Protein AF-A0A928FL03-F1 (afdb_monomer)

Foldseek 3Di:
DDWDWDQDVVVRGTDTHDDDCLVPWDADPVLWTKDFQQDQPDPPFPAPVSGNVRGPQFDDPDPPDRMGTGNDPVVSPPPDDDD

Solvent-accessible surface area (backbone atoms only — not comparable to full-atom values): 5261 Å² total; per-residue (Å²): 133,91,69,50,76,43,78,38,78,90,81,69,46,75,43,80,49,73,84,57,38,86,85,55,71,44,67,46,99,86,62,35,37,46,42,46,28,82,47,51,86,56,94,81,66,62,34,85,78,49,22,34,68,54,15,79,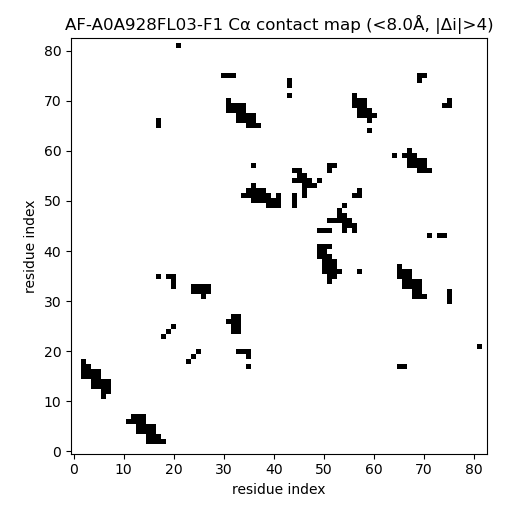42,50,45,54,94,51,97,85,55,66,51,30,32,45,70,48,64,72,71,54,70,57,84,70,80,77,132

Nearest PDB structures (foldseek):
  6n9f-assembly1_18  TM=4.353E-01  e=5.662E+00  Thermus thermophilus
  4ce4-assembly1_8  TM=4.556E-01  e=7.849E+00  Sus scrofa domesticus
  6gsk-assembly2_M5  TM=3.488E-01  e=5.304E+00  Thermus thermophilus HB8
  5u2h-assembly2_B  TM=2.093E-01  e=7.353E+00  Ailuropoda melanoleuca

Structure (mmCIF, N/CA/C/O backbone):
data_AF-A0A928FL03-F1
#
_entry.id   AF-A0A928FL03-F1
#
loop_
_atom_site.group_PDB
_atom_site.id
_atom_site.type_symbol
_atom_site.label_atom_id
_atom_site.label_alt_id
_atom_site.label_comp_id
_atom_site.label_asym_id
_atom_site.label_entity_id
_atom_site.label_seq_id
_atom_site.pdbx_PDB_ins_code
_atom_site.Cartn_x
_atom_site.Cartn_y
_atom_site.Cartn_z
_atom_site.occupancy
_atom_site.B_iso_or_equiv
_atom_site.auth_seq_id
_atom_site.auth_comp_id
_atom_site.auth_asym_id
_atom_site.auth_atom_id
_atom_site.pdbx_PDB_model_num
ATOM 1 N N . MET A 1 1 ? 2.569 11.740 0.256 1.00 67.31 1 MET A N 1
ATOM 2 C CA . MET A 1 1 ? 3.747 11.021 0.792 1.00 67.31 1 MET A CA 1
ATOM 3 C C . MET A 1 1 ? 4.823 11.102 -0.262 1.00 67.31 1 MET A C 1
ATOM 5 O O . MET A 1 1 ? 4.501 10.875 -1.417 1.00 67.31 1 MET A O 1
ATOM 9 N N . GLU A 1 2 ? 6.034 11.506 0.106 1.00 70.81 2 GLU A N 1
ATOM 10 C CA . GLU A 1 2 ? 7.150 11.556 -0.841 1.00 70.81 2 GLU A CA 1
ATOM 11 C C . GLU A 1 2 ? 7.763 10.158 -0.968 1.00 70.81 2 GLU A C 1
ATOM 13 O O . GLU A 1 2 ? 7.924 9.466 0.040 1.00 70.81 2 GLU A O 1
ATOM 18 N N . VAL A 1 3 ? 8.025 9.734 -2.203 1.00 80.44 3 VAL A N 1
ATOM 19 C CA . VAL A 1 3 ? 8.624 8.439 -2.542 1.00 80.44 3 VAL A CA 1
ATOM 20 C C . VAL A 1 3 ? 10.040 8.731 -3.010 1.00 80.44 3 VAL A C 1
ATOM 22 O O . VAL A 1 3 ? 10.227 9.520 -3.939 1.00 80.44 3 VAL A O 1
ATOM 25 N N . ALA A 1 4 ? 11.030 8.147 -2.338 1.00 86.06 4 ALA A N 1
ATOM 26 C CA . ALA A 1 4 ? 12.423 8.343 -2.710 1.00 86.06 4 ALA A CA 1
ATOM 27 C C . ALA A 1 4 ? 12.713 7.617 -4.029 1.00 86.06 4 ALA A C 1
ATOM 29 O O . ALA A 1 4 ? 12.091 6.601 -4.339 1.00 86.06 4 ALA A O 1
ATOM 30 N N . ARG A 1 5 ? 13.665 8.136 -4.808 1.00 92.06 5 ARG A N 1
ATOM 31 C CA . ARG A 1 5 ? 14.199 7.427 -5.974 1.00 92.06 5 ARG A CA 1
ATOM 32 C C . ARG A 1 5 ? 15.621 6.989 -5.685 1.00 92.06 5 ARG A C 1
ATOM 34 O O . ARG A 1 5 ? 16.448 7.820 -5.311 1.00 92.06 5 ARG A O 1
ATOM 41 N N . VAL A 1 6 ? 15.893 5.707 -5.879 1.00 93.12 6 VAL A N 1
ATOM 42 C CA . VAL A 1 6 ? 17.207 5.095 -5.655 1.00 93.12 6 VAL A CA 1
ATOM 43 C C . VAL A 1 6 ? 17.683 4.458 -6.951 1.00 93.12 6 VAL A C 1
ATOM 45 O O . VAL A 1 6 ? 16.871 3.977 -7.738 1.00 93.12 6 VAL A O 1
ATOM 48 N N . PHE A 1 7 ? 18.987 4.518 -7.212 1.00 94.19 7 PHE A N 1
ATOM 49 C CA . PHE A 1 7 ? 19.562 3.843 -8.369 1.00 94.19 7 PHE A CA 1
ATOM 50 C C . PHE A 1 7 ? 19.710 2.358 -8.049 1.00 94.19 7 PHE A C 1
ATOM 52 O O . PHE A 1 7 ? 20.339 2.008 -7.051 1.00 94.19 7 PHE A O 1
ATOM 59 N N . ASP A 1 8 ? 19.123 1.512 -8.883 1.00 94.88 8 ASP A N 1
ATOM 60 C CA . ASP A 1 8 ? 19.237 0.065 -8.799 1.00 94.88 8 ASP A CA 1
ATOM 61 C C . ASP A 1 8 ? 20.269 -0.397 -9.838 1.00 94.88 8 ASP A C 1
ATOM 63 O O . ASP A 1 8 ? 20.099 -0.212 -11.046 1.00 94.88 8 ASP A O 1
ATOM 67 N N . GLU A 1 9 ? 21.385 -0.945 -9.352 1.00 95.94 9 GLU A N 1
ATOM 68 C CA . GLU A 1 9 ? 22.507 -1.364 -10.197 1.00 95.94 9 GLU A CA 1
ATOM 69 C C . GLU A 1 9 ? 22.192 -2.609 -11.039 1.00 95.94 9 GLU A C 1
ATOM 71 O O . GLU A 1 9 ? 22.825 -2.804 -12.077 1.00 95.94 9 GLU A O 1
ATOM 76 N N . GLU A 1 10 ? 21.229 -3.440 -10.626 1.00 95.19 10 GLU A N 1
ATOM 77 C CA . GLU A 1 10 ? 20.855 -4.662 -11.344 1.00 95.19 10 GLU A CA 1
ATOM 78 C C . GLU A 1 10 ? 20.105 -4.324 -12.636 1.00 95.19 10 GLU A C 1
ATOM 80 O O . GLU A 1 10 ? 20.384 -4.898 -13.692 1.00 95.19 10 GLU A O 1
ATOM 85 N N . ILE A 1 11 ? 19.197 -3.348 -12.572 1.00 93.94 11 ILE A N 1
ATOM 86 C CA . ILE A 1 11 ? 18.452 -2.877 -13.748 1.00 93.94 11 ILE A CA 1
ATOM 87 C C . ILE A 1 11 ? 19.142 -1.706 -14.465 1.00 93.94 11 ILE A C 1
ATOM 89 O O . ILE A 1 11 ? 18.803 -1.405 -15.610 1.00 93.94 11 ILE A O 1
ATOM 93 N N . GLY A 1 12 ? 20.096 -1.042 -13.804 1.00 95.88 12 GLY A N 1
ATOM 94 C CA . GLY A 1 12 ? 20.834 0.103 -14.335 1.00 95.88 12 GLY A CA 1
ATOM 95 C C . GLY A 1 12 ? 20.009 1.390 -14.455 1.00 95.88 12 GLY A C 1
ATOM 96 O O . GLY A 1 12 ? 20.281 2.198 -15.344 1.00 95.88 12 GLY A O 1
ATOM 97 N N . ASP A 1 13 ? 19.000 1.584 -13.600 1.00 96.88 13 ASP A N 1
ATOM 98 C CA . ASP A 1 13 ? 18.089 2.738 -13.638 1.00 96.88 13 ASP A CA 1
ATOM 99 C C . ASP A 1 13 ? 17.569 3.116 -12.234 1.00 96.88 13 ASP A C 1
ATOM 101 O O . ASP A 1 13 ? 17.777 2.411 -11.248 1.00 96.88 13 ASP A O 1
ATOM 105 N N . PHE A 1 14 ? 16.887 4.258 -12.125 1.00 94.00 14 PHE A N 1
ATOM 106 C CA . PHE A 1 14 ? 16.286 4.750 -10.889 1.00 94.00 14 PHE A CA 1
ATOM 107 C C . PHE A 1 14 ? 14.893 4.167 -10.638 1.00 94.00 14 PHE A C 1
ATOM 109 O O . PHE A 1 14 ? 13.929 4.520 -11.331 1.00 94.00 14 PHE A O 1
ATOM 116 N N . VAL A 1 15 ? 14.756 3.410 -9.552 1.00 92.69 15 VAL A N 1
ATOM 117 C CA . VAL A 1 15 ? 13.481 2.880 -9.053 1.00 92.69 15 VAL A CA 1
ATOM 118 C C . VAL A 1 15 ? 12.889 3.748 -7.952 1.00 92.69 15 VAL A C 1
ATOM 120 O O . VAL A 1 15 ? 13.577 4.535 -7.303 1.00 92.69 15 VAL A O 1
ATOM 123 N N . ASN A 1 16 ? 11.584 3.595 -7.745 1.00 90.88 16 ASN A N 1
ATOM 124 C CA . ASN A 1 16 ? 10.888 4.171 -6.605 1.00 90.88 16 ASN A CA 1
ATOM 125 C C . ASN A 1 16 ? 11.074 3.270 -5.378 1.00 90.88 16 ASN A C 1
ATOM 127 O O . ASN A 1 16 ? 10.747 2.085 -5.428 1.00 90.88 16 ASN A O 1
ATOM 131 N N . GLU A 1 17 ? 11.528 3.847 -4.271 1.00 90.00 17 GLU A N 1
ATOM 132 C CA . GLU A 1 17 ? 11.610 3.181 -2.975 1.00 90.00 17 GLU A CA 1
ATOM 133 C C . GLU A 1 17 ? 10.404 3.576 -2.115 1.00 90.00 17 GLU A C 1
ATOM 135 O O . GLU A 1 17 ? 10.243 4.728 -1.696 1.00 90.00 17 GLU A O 1
ATOM 140 N N . TYR A 1 18 ? 9.527 2.602 -1.872 1.00 89.75 18 TYR A N 1
ATOM 141 C CA . TYR A 1 18 ? 8.328 2.776 -1.059 1.00 89.75 18 TYR A CA 1
ATOM 142 C C . TYR A 1 18 ? 8.592 2.361 0.399 1.00 89.75 18 TYR A C 1
ATOM 144 O O . TYR A 1 18 ? 9.311 1.389 0.636 1.00 89.75 18 TYR A O 1
ATOM 152 N N . PRO A 1 19 ? 8.005 3.045 1.403 1.00 89.75 19 PRO A N 1
ATOM 153 C CA . PRO A 1 19 ? 8.199 2.683 2.801 1.00 89.75 19 PRO A CA 1
ATOM 154 C C . PRO A 1 19 ? 7.736 1.259 3.120 1.00 89.75 19 PRO A C 1
ATOM 156 O O . PRO A 1 19 ? 6.636 0.841 2.752 1.00 89.75 19 PRO A O 1
ATOM 159 N N . ASN A 1 20 ? 8.533 0.542 3.909 1.00 89.50 20 ASN A N 1
ATOM 160 C CA . ASN A 1 20 ? 8.140 -0.752 4.447 1.00 89.50 20 ASN A CA 1
ATOM 161 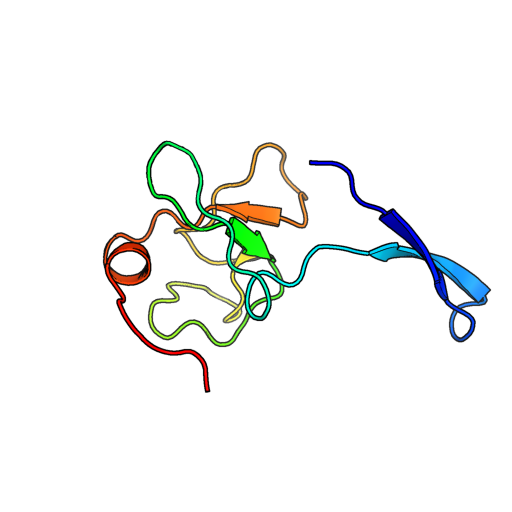C C . ASN A 1 20 ? 7.245 -0.570 5.687 1.00 89.50 20 ASN A C 1
ATOM 163 O O . ASN A 1 20 ? 7.728 -0.386 6.805 1.00 89.50 20 ASN A O 1
ATOM 167 N N . PHE A 1 21 ? 5.923 -0.638 5.505 1.00 90.69 21 PHE A N 1
ATOM 168 C CA . PHE A 1 21 ? 4.966 -0.509 6.612 1.00 90.69 21 PHE A CA 1
ATOM 169 C C . PHE A 1 21 ? 4.916 -1.727 7.545 1.00 90.69 21 PHE A C 1
ATOM 171 O O . PHE A 1 21 ? 4.284 -1.640 8.600 1.00 90.69 21 PHE A O 1
ATOM 178 N N . LYS A 1 22 ? 5.578 -2.840 7.196 1.00 85.25 22 LYS A N 1
ATOM 179 C CA . LYS A 1 22 ? 5.775 -3.967 8.117 1.00 85.25 22 LYS A CA 1
ATOM 180 C C . LYS A 1 22 ? 6.876 -3.658 9.132 1.00 85.25 22 LYS A C 1
ATOM 182 O O . LYS A 1 22 ? 6.718 -3.961 10.304 1.00 85.25 22 LYS A O 1
ATOM 187 N N . GLU A 1 23 ? 7.962 -3.024 8.706 1.00 87.88 23 GLU A N 1
ATOM 188 C CA . GLU A 1 23 ? 9.067 -2.644 9.602 1.00 87.88 23 GLU A CA 1
ATOM 189 C C . GLU A 1 23 ? 8.793 -1.335 10.344 1.00 87.88 23 GLU A C 1
ATOM 191 O O . GLU A 1 23 ? 9.109 -1.193 11.525 1.00 87.88 23 GLU A O 1
ATOM 196 N N . SER A 1 24 ? 8.170 -0.373 9.661 1.00 88.69 24 SER A N 1
ATOM 197 C CA . SER A 1 24 ? 7.819 0.930 10.221 1.00 88.69 24 SER A CA 1
ATOM 198 C C . SER A 1 24 ? 6.333 1.225 9.996 1.00 88.69 24 SER A C 1
ATOM 200 O O . SER A 1 24 ? 5.966 1.939 9.053 1.00 88.69 24 SER A O 1
ATOM 202 N N . PRO A 1 25 ? 5.444 0.676 10.849 1.00 89.38 25 PRO A N 1
ATOM 203 C CA . PRO A 1 25 ? 4.013 0.904 10.729 1.00 89.38 25 PRO A CA 1
ATOM 204 C C . PRO A 1 25 ? 3.677 2.390 10.800 1.00 89.38 25 PRO A C 1
ATOM 206 O O . PRO A 1 25 ? 4.097 3.106 11.711 1.00 89.38 25 PRO A O 1
ATOM 209 N N . ARG A 1 26 ? 2.854 2.853 9.859 1.00 91.44 26 ARG A N 1
ATOM 210 C CA . ARG A 1 26 ? 2.294 4.205 9.889 1.00 91.44 26 ARG A CA 1
ATOM 211 C C . ARG A 1 26 ? 0.791 4.143 10.053 1.00 91.44 26 ARG A C 1
ATOM 213 O O . ARG A 1 26 ? 0.110 3.361 9.389 1.00 91.44 26 ARG A O 1
ATOM 220 N N . ILE A 1 27 ? 0.278 5.021 10.906 1.00 91.75 27 ILE A N 1
ATOM 221 C CA . ILE A 1 27 ? -1.146 5.148 11.198 1.00 91.75 27 ILE A CA 1
ATOM 222 C C . ILE A 1 27 ? -1.600 6.550 10.795 1.00 91.75 27 ILE A C 1
ATOM 224 O O . ILE A 1 27 ? -0.954 7.547 11.111 1.00 91.75 27 ILE A O 1
ATOM 228 N N . THR A 1 28 ? -2.708 6.633 10.070 1.00 91.44 28 THR A N 1
ATOM 229 C CA . THR A 1 28 ? -3.368 7.905 9.754 1.00 91.44 28 THR A CA 1
ATOM 230 C C . THR A 1 28 ? -3.976 8.539 11.013 1.00 91.44 28 THR A C 1
ATOM 232 O O . THR A 1 28 ? -4.279 7.829 11.973 1.00 91.44 28 THR A O 1
ATOM 235 N N . PRO A 1 29 ? -4.293 9.848 11.009 1.00 91.31 29 PRO A N 1
ATOM 236 C CA . PRO A 1 29 ? -5.007 10.484 12.122 1.00 91.31 29 PRO A CA 1
ATOM 237 C C . PRO A 1 29 ? -6.357 9.833 12.470 1.00 91.31 29 PRO A C 1
ATOM 239 O O . PRO A 1 29 ? -6.846 9.984 13.583 1.00 91.31 29 PRO A O 1
ATOM 242 N N . LYS A 1 30 ? -6.960 9.095 11.527 1.00 89.38 30 LYS A N 1
ATOM 243 C CA . LYS A 1 30 ? -8.208 8.339 11.723 1.00 89.38 30 LYS A CA 1
ATOM 244 C C . LYS A 1 30 ? -7.985 6.896 12.198 1.00 89.38 30 LYS A C 1
ATOM 246 O O . LYS A 1 30 ? -8.918 6.103 12.170 1.00 89.38 30 LYS A O 1
ATOM 251 N N . GLY A 1 31 ? -6.763 6.527 12.580 1.00 90.31 31 GLY A N 1
ATOM 252 C CA . GLY A 1 31 ? -6.456 5.188 13.086 1.00 90.31 31 GLY A CA 1
ATOM 253 C C . GLY A 1 31 ? -6.316 4.108 12.009 1.00 90.31 31 GLY A C 1
ATOM 254 O O . GLY A 1 31 ? -6.247 2.934 12.350 1.00 90.31 31 GLY A O 1
ATOM 255 N N . ARG A 1 32 ? -6.274 4.472 10.719 1.00 92.62 32 ARG A N 1
ATOM 256 C CA . ARG A 1 32 ? -6.087 3.514 9.611 1.00 92.62 32 ARG A CA 1
ATOM 257 C C . ARG A 1 32 ? -4.609 3.262 9.329 1.00 92.62 32 ARG A C 1
ATOM 259 O O . ARG A 1 32 ? -3.861 4.231 9.202 1.00 92.62 32 ARG A O 1
ATOM 266 N N . ARG A 1 33 ? -4.211 1.998 9.191 1.00 93.12 33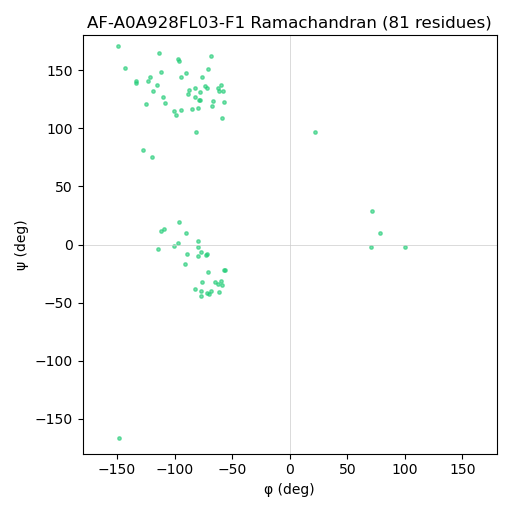 ARG A N 1
ATOM 267 C CA . ARG A 1 33 ? -2.864 1.560 8.794 1.00 93.12 33 ARG A CA 1
ATOM 268 C C . ARG A 1 33 ? -2.606 1.799 7.311 1.00 93.12 33 ARG A C 1
ATOM 270 O O . ARG A 1 33 ? -3.459 1.478 6.482 1.00 93.12 33 ARG A O 1
ATOM 277 N N . TRP A 1 34 ? -1.416 2.302 7.008 1.00 93.56 34 TRP A N 1
ATOM 278 C CA . TRP A 1 34 ? -0.859 2.301 5.657 1.00 93.56 34 TRP A CA 1
ATOM 279 C C . TRP A 1 34 ? -0.352 0.903 5.284 1.00 93.56 34 TRP A C 1
ATOM 281 O O . TRP A 1 34 ? 0.150 0.185 6.151 1.00 93.56 34 TRP A O 1
ATOM 291 N N . VAL A 1 35 ? -0.510 0.521 4.016 1.00 94.12 35 VAL A N 1
ATOM 292 C CA . VAL A 1 35 ? -0.105 -0.781 3.456 1.00 94.12 35 VAL A CA 1
ATOM 293 C C . VAL A 1 35 ? 0.414 -0.611 2.024 1.00 94.12 35 VAL A C 1
ATOM 295 O O . VAL A 1 35 ? -0.012 0.312 1.321 1.00 94.12 35 VAL A O 1
ATOM 298 N N . ASN A 1 36 ? 1.310 -1.500 1.589 1.00 94.06 36 ASN A N 1
ATOM 299 C CA . ASN A 1 36 ? 1.758 -1.567 0.194 1.00 94.06 36 ASN A CA 1
ATOM 300 C C . ASN A 1 36 ? 0.854 -2.522 -0.593 1.00 94.06 36 ASN A C 1
ATOM 302 O O . ASN A 1 36 ? 0.393 -3.518 -0.039 1.00 94.06 36 ASN A O 1
ATOM 306 N N . VAL A 1 37 ? 0.618 -2.274 -1.888 1.00 93.56 37 VAL A N 1
ATOM 307 C CA . VAL A 1 37 ? -0.220 -3.184 -2.713 1.00 93.56 37 VAL A CA 1
ATOM 308 C C . VAL A 1 37 ? 0.348 -4.597 -2.749 1.00 93.56 37 VAL A C 1
ATOM 310 O O . VAL A 1 37 ? -0.416 -5.554 -2.760 1.00 93.56 37 VAL A O 1
ATOM 313 N N . THR A 1 38 ? 1.673 -4.727 -2.735 1.00 91.12 38 THR A N 1
ATOM 314 C CA . THR A 1 38 ? 2.379 -6.005 -2.875 1.00 91.12 38 THR A CA 1
ATOM 315 C C . THR A 1 38 ? 2.417 -6.830 -1.588 1.00 91.12 38 THR A C 1
ATOM 317 O O . THR A 1 38 ? 2.968 -7.930 -1.585 1.00 91.12 38 THR A O 1
ATOM 320 N N . ASP A 1 39 ? 1.866 -6.328 -0.479 1.00 90.06 39 ASP A N 1
ATOM 321 C CA . ASP A 1 39 ? 1.803 -7.086 0.768 1.00 90.06 39 ASP A CA 1
ATOM 322 C C . ASP A 1 39 ? 0.856 -8.285 0.612 1.00 90.06 39 ASP A C 1
ATOM 324 O O . ASP A 1 39 ? -0.333 -8.105 0.363 1.00 90.06 39 ASP A O 1
ATOM 328 N N . CYS A 1 40 ? 1.375 -9.506 0.787 1.00 87.31 40 CYS A N 1
ATOM 329 C CA . CYS A 1 40 ? 0.624 -10.751 0.569 1.00 87.31 40 CYS A CA 1
ATOM 330 C C . CYS A 1 40 ? 0.380 -11.606 1.827 1.00 87.31 40 CYS A C 1
ATOM 332 O O . CYS A 1 40 ? -0.345 -12.595 1.789 1.00 87.31 40 CYS A O 1
ATOM 334 N N . ASP A 1 41 ? 0.924 -11.206 2.978 1.00 85.44 41 ASP A N 1
ATOM 335 C CA . ASP A 1 41 ? 0.886 -12.016 4.208 1.00 85.44 41 ASP A CA 1
ATOM 336 C C . ASP A 1 41 ? -0.271 -11.638 5.153 1.00 85.44 41 ASP A C 1
ATOM 338 O O . ASP A 1 41 ? -0.214 -11.883 6.362 1.00 85.44 41 ASP A O 1
ATOM 342 N N . CYS A 1 42 ? -1.307 -10.959 4.651 1.00 87.50 42 CYS A N 1
ATOM 343 C CA . CYS A 1 42 ? -2.393 -10.477 5.499 1.00 87.50 42 CYS A CA 1
ATOM 344 C C . CYS A 1 42 ? -3.378 -11.615 5.827 1.00 87.50 42 CYS A C 1
ATOM 346 O O . CYS A 1 42 ? -4.076 -12.090 4.933 1.00 87.50 42 CYS A O 1
ATOM 348 N N . PRO A 1 43 ? -3.546 -12.006 7.107 1.00 86.25 43 PRO A N 1
ATOM 349 C CA . PRO A 1 43 ? -4.481 -13.071 7.482 1.00 86.25 43 PRO A C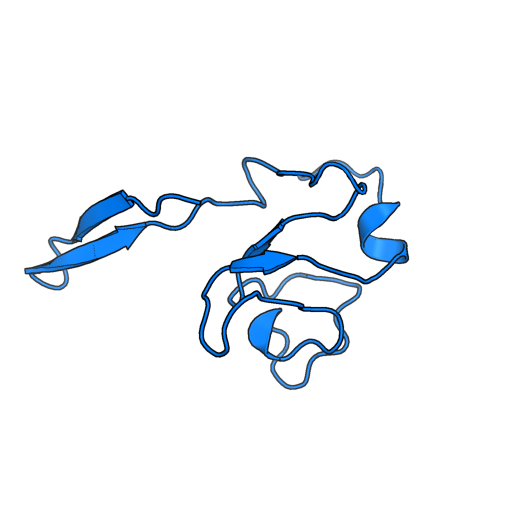A 1
ATOM 350 C C . PRO A 1 43 ? -5.957 -12.653 7.373 1.00 86.25 43 PRO A C 1
ATOM 352 O O . PRO A 1 43 ? -6.840 -13.489 7.527 1.00 86.25 43 PRO A O 1
ATOM 355 N N . TYR A 1 44 ? -6.226 -11.365 7.133 1.00 88.00 44 TYR A N 1
ATOM 356 C CA . TYR A 1 44 ? -7.570 -10.801 6.959 1.00 88.00 44 TYR A CA 1
ATOM 357 C C . TYR A 1 44 ? -7.846 -10.389 5.508 1.00 88.00 44 TYR A C 1
ATOM 359 O O . TYR A 1 44 ? -8.777 -9.619 5.255 1.00 88.00 44 TYR A O 1
ATOM 367 N N . ALA A 1 45 ? -6.999 -10.817 4.569 1.00 86.88 45 ALA A N 1
ATOM 368 C CA . ALA A 1 45 ? -7.178 -10.504 3.164 1.00 86.88 45 ALA A CA 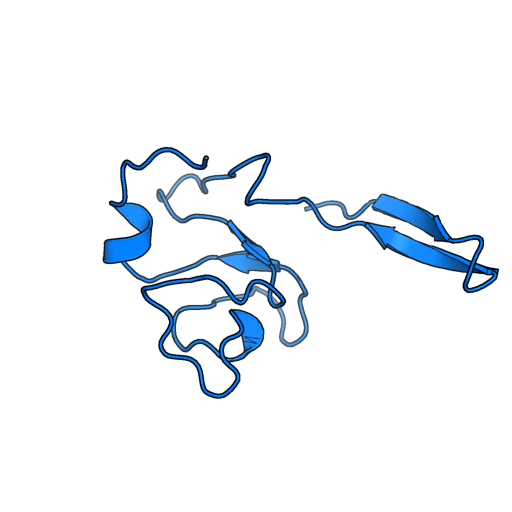1
ATOM 369 C C . ALA A 1 45 ? -8.506 -11.079 2.652 1.00 86.88 45 ALA A C 1
ATOM 371 O O . ALA A 1 45 ? -8.823 -12.246 2.871 1.00 86.88 45 ALA A O 1
ATOM 372 N N . ASP A 1 46 ? -9.258 -10.243 1.944 1.00 89.25 46 ASP A N 1
ATOM 373 C CA . ASP A 1 46 ? -10.355 -10.661 1.073 1.00 89.25 46 ASP A CA 1
ATOM 374 C C . ASP A 1 46 ? -9.977 -10.186 -0.333 1.00 89.25 46 ASP A C 1
ATOM 376 O O . ASP A 1 46 ? -10.365 -9.103 -0.783 1.00 89.25 46 ASP A O 1
ATOM 380 N N . ALA A 1 47 ? -9.035 -10.933 -0.913 1.00 83.56 47 ALA A N 1
ATOM 381 C CA . ALA A 1 47 ? -8.249 -10.572 -2.083 1.00 83.56 47 ALA A CA 1
ATOM 382 C C . ALA A 1 47 ? -8.216 -11.732 -3.079 1.00 83.56 47 ALA A C 1
ATOM 384 O O . ALA A 1 47 ? -8.061 -12.889 -2.687 1.00 83.56 47 ALA A O 1
ATOM 385 N N . ASN A 1 48 ? -8.304 -11.417 -4.371 1.00 77.69 48 ASN A N 1
ATOM 386 C CA . ASN A 1 48 ? -8.306 -12.431 -5.430 1.00 77.69 48 ASN A CA 1
ATOM 387 C C . ASN A 1 48 ? -6.911 -13.010 -5.703 1.00 77.69 48 ASN A C 1
ATOM 389 O O . ASN A 1 48 ? -6.798 -14.179 -6.062 1.00 77.69 48 ASN A O 1
ATOM 393 N N . TYR A 1 49 ? -5.860 -12.206 -5.529 1.00 78.69 49 TYR A N 1
ATOM 394 C CA . TYR A 1 49 ? -4.472 -12.597 -5.803 1.00 78.69 49 TYR A CA 1
ATOM 395 C C . TYR A 1 49 ? -3.625 -12.705 -4.531 1.00 78.69 49 TYR A C 1
ATOM 397 O O . TYR A 1 49 ? -2.405 -12.812 -4.602 1.00 78.69 49 TYR A O 1
ATOM 405 N N . GLY A 1 50 ? -4.272 -12.675 -3.362 1.00 82.00 50 GLY A N 1
ATOM 406 C CA . GLY A 1 50 ? -3.605 -12.734 -2.062 1.00 82.00 50 GLY A CA 1
ATOM 407 C C . GLY A 1 50 ? -2.820 -11.473 -1.694 1.00 82.00 50 GLY A C 1
ATOM 408 O O . GLY A 1 50 ? -2.293 -11.415 -0.593 1.00 82.00 50 GLY A O 1
ATOM 409 N N . ASP A 1 51 ? -2.767 -10.465 -2.565 1.00 90.06 51 ASP A N 1
ATOM 410 C CA . ASP A 1 51 ? -2.095 -9.190 -2.335 1.00 90.06 51 ASP A CA 1
ATOM 411 C C . ASP A 1 51 ? -3.067 -8.106 -1.834 1.00 90.06 51 ASP A C 1
ATOM 413 O O . ASP A 1 51 ? -4.288 -8.163 -2.025 1.00 90.06 51 ASP A O 1
ATOM 417 N N . CYS A 1 52 ? -2.534 -7.077 -1.179 1.00 92.50 52 CYS A N 1
ATOM 418 C CA . CYS A 1 52 ? -3.329 -5.929 -0.761 1.00 92.50 52 CYS A CA 1
ATOM 419 C C . CYS A 1 52 ? -3.936 -5.186 -1.959 1.00 92.50 52 CYS A C 1
ATOM 421 O O . CYS A 1 52 ? -5.062 -4.713 -1.842 1.00 92.50 52 CYS A O 1
ATOM 423 N N . GLY A 1 53 ? -3.253 -5.128 -3.106 1.00 90.62 53 GLY A N 1
ATOM 424 C CA . GLY A 1 53 ? -3.738 -4.441 -4.307 1.00 90.62 53 GLY A CA 1
ATOM 425 C C . GLY A 1 53 ? -5.060 -4.985 -4.851 1.00 90.62 53 GLY A C 1
ATOM 426 O O . GLY A 1 53 ? -5.870 -4.215 -5.367 1.00 90.62 53 GLY A O 1
ATOM 427 N N . SER A 1 54 ? -5.321 -6.286 -4.690 1.00 91.12 54 SER A N 1
ATOM 428 C CA . SER A 1 54 ? -6.596 -6.908 -5.074 1.00 91.12 54 SER A CA 1
ATOM 429 C C . SER A 1 54 ? -7.592 -7.074 -3.927 1.00 91.12 54 SER A C 1
ATOM 431 O O . SER A 1 54 ? -8.690 -7.596 -4.132 1.00 91.12 54 SER A O 1
ATOM 433 N N . CYS A 1 55 ? -7.232 -6.634 -2.722 1.00 93.81 55 CYS A N 1
ATOM 434 C CA . CYS A 1 55 ? -8.078 -6.736 -1.545 1.00 93.81 55 CYS A CA 1
ATOM 435 C C . CYS A 1 55 ? -9.169 -5.661 -1.555 1.00 93.81 55 CYS A C 1
ATOM 437 O O . CYS A 1 55 ? -8.877 -4.470 -1.655 1.00 93.81 55 CYS A O 1
ATOM 439 N N . ARG A 1 56 ? -10.428 -6.042 -1.309 1.00 94.12 56 ARG A N 1
ATOM 440 C CA . ARG A 1 56 ? -11.556 -5.085 -1.193 1.00 94.12 56 ARG A CA 1
ATOM 441 C C . ARG A 1 56 ? -11.361 -4.001 -0.126 1.00 94.12 56 ARG A C 1
ATOM 443 O O . ARG A 1 56 ? -12.068 -2.998 -0.130 1.00 94.12 56 ARG A O 1
ATOM 450 N N . TYR A 1 57 ? -10.489 -4.251 0.852 1.00 94.56 57 TYR A N 1
ATOM 451 C CA . TYR A 1 57 ? -10.245 -3.347 1.974 1.00 94.56 57 TYR A CA 1
ATOM 452 C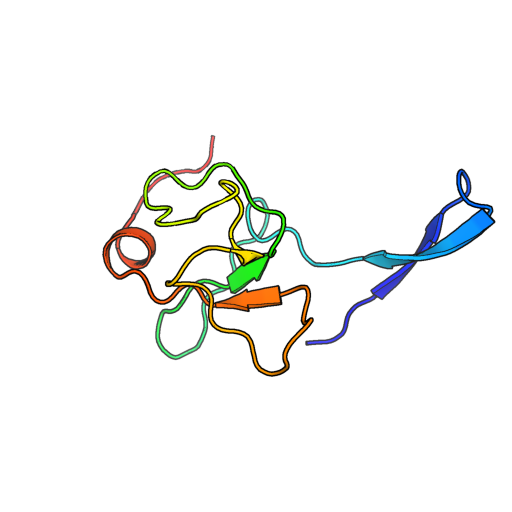 C . TYR A 1 57 ? -9.141 -2.331 1.684 1.00 94.56 57 TYR A C 1
ATOM 454 O O . TYR A 1 57 ? -8.941 -1.425 2.498 1.00 94.56 57 TYR A O 1
ATOM 462 N N . PHE A 1 58 ? -8.428 -2.477 0.568 1.00 94.31 58 PHE A N 1
ATOM 463 C CA . PHE A 1 58 ? -7.410 -1.535 0.134 1.00 94.31 58 PHE A CA 1
ATOM 464 C C . PHE A 1 58 ? -8.061 -0.308 -0.495 1.00 94.31 58 PHE A C 1
ATOM 466 O O . PHE A 1 58 ? -8.855 -0.409 -1.429 1.00 94.31 58 PHE A O 1
ATOM 473 N N . LEU A 1 59 ? -7.719 0.862 0.036 1.00 94.56 59 LEU A N 1
ATOM 474 C CA . LEU A 1 59 ? -8.150 2.145 -0.495 1.00 94.56 59 LEU A CA 1
ATOM 475 C C . LEU A 1 59 ? -6.920 3.002 -0.782 1.00 94.56 59 LEU A C 1
ATOM 477 O O . LEU A 1 59 ? -6.150 3.309 0.128 1.00 94.56 59 LEU A O 1
ATOM 481 N N . CYS A 1 60 ? -6.760 3.406 -2.035 1.00 93.31 60 CYS A N 1
ATOM 482 C CA . CYS A 1 60 ? -5.736 4.343 -2.481 1.00 93.31 60 CYS A CA 1
ATOM 483 C C . CYS A 1 60 ? -6.372 5.650 -2.970 1.00 93.31 60 CYS A C 1
ATOM 485 O O . CYS A 1 60 ? -7.587 5.725 -3.162 1.00 93.31 60 CYS A O 1
ATOM 487 N N . GLU A 1 61 ? -5.555 6.691 -3.115 1.00 88.25 61 GLU A N 1
ATOM 488 C CA . GLU A 1 61 ? -6.013 8.004 -3.572 1.00 88.25 61 GLU A CA 1
ATOM 489 C C . GLU A 1 61 ? -6.240 8.006 -5.088 1.00 88.25 61 GLU A C 1
ATOM 491 O O . GLU A 1 61 ? -7.283 8.464 -5.555 1.00 88.25 61 GLU A O 1
ATOM 496 N N . THR A 1 62 ? -5.303 7.427 -5.842 1.00 87.69 62 THR A N 1
ATOM 497 C CA . THR A 1 62 ? -5.373 7.295 -7.298 1.00 87.69 62 THR A CA 1
ATOM 498 C C . THR A 1 62 ? -5.267 5.832 -7.714 1.00 87.69 62 THR A C 1
ATOM 500 O O . THR A 1 62 ? -4.484 5.057 -7.164 1.00 87.69 62 THR A O 1
ATOM 503 N N . SER A 1 63 ? -6.043 5.433 -8.727 1.00 82.00 63 SER A N 1
ATOM 504 C CA . SER A 1 63 ? -5.904 4.105 -9.330 1.00 82.00 63 SER A CA 1
ATOM 505 C C . SER A 1 63 ? -4.475 3.896 -9.839 1.00 82.00 63 SER A C 1
ATOM 507 O O . SER A 1 63 ? -4.002 4.657 -10.678 1.00 82.00 63 SER A O 1
ATOM 509 N N . GLY A 1 64 ? -3.811 2.849 -9.346 1.00 83.25 64 GLY A N 1
ATOM 510 C CA . GLY A 1 64 ? -2.415 2.540 -9.670 1.00 83.25 64 GLY A CA 1
ATOM 511 C C . GLY A 1 64 ? -1.399 2.980 -8.612 1.00 83.25 64 GLY A C 1
ATOM 512 O O . GLY A 1 64 ? -0.217 2.687 -8.771 1.00 83.25 64 GLY A O 1
ATOM 513 N N . ASP A 1 65 ? -1.827 3.633 -7.527 1.00 90.06 65 ASP A N 1
ATOM 514 C CA . ASP A 1 65 ? -0.929 3.936 -6.414 1.00 90.06 65 ASP A CA 1
ATOM 515 C C . ASP A 1 65 ? -0.394 2.656 -5.763 1.00 90.06 65 ASP A C 1
ATOM 517 O O . ASP A 1 65 ? -1.141 1.735 -5.423 1.00 90.06 65 ASP A O 1
ATOM 521 N N . MET A 1 66 ? 0.916 2.648 -5.507 1.00 92.00 66 MET A N 1
ATOM 522 C CA . MET A 1 66 ? 1.592 1.520 -4.861 1.00 92.00 66 MET A CA 1
ATOM 523 C C . MET A 1 66 ? 1.372 1.463 -3.341 1.00 92.00 66 MET A C 1
ATOM 525 O O . MET A 1 66 ? 1.761 0.501 -2.673 1.00 92.00 66 MET A O 1
ATOM 529 N N . ILE A 1 67 ? 0.733 2.495 -2.789 1.00 93.94 67 ILE A N 1
ATOM 530 C CA . ILE A 1 67 ? 0.460 2.637 -1.366 1.00 93.94 67 ILE A CA 1
ATOM 531 C C . ILE A 1 67 ? -0.988 3.063 -1.160 1.00 93.94 67 ILE A C 1
ATOM 533 O O . ILE A 1 67 ? -1.500 3.954 -1.834 1.00 93.94 67 ILE A O 1
ATOM 537 N N . GLY A 1 68 ? -1.619 2.472 -0.154 1.00 94.38 68 GLY A N 1
ATOM 538 C CA . GLY A 1 68 ? -2.946 2.857 0.291 1.00 94.38 68 GLY A CA 1
ATOM 539 C C . GLY A 1 68 ? -3.120 2.641 1.784 1.00 94.38 68 GLY A C 1
ATOM 540 O O . GLY A 1 68 ? -2.166 2.415 2.534 1.00 94.38 68 GLY A O 1
ATOM 541 N N . ILE A 1 69 ? -4.368 2.706 2.219 1.00 95.00 69 ILE A N 1
ATOM 542 C CA . ILE A 1 69 ? -4.772 2.382 3.580 1.00 95.00 69 ILE A CA 1
ATOM 543 C C . ILE A 1 69 ? -5.607 1.108 3.591 1.00 95.00 69 ILE A C 1
ATOM 545 O O . ILE A 1 69 ? -6.368 0.827 2.664 1.00 95.00 69 ILE A O 1
ATOM 549 N N . CYS A 1 70 ? -5.505 0.357 4.681 1.00 94.62 70 CYS A N 1
ATOM 550 C CA . CYS A 1 70 ? -6.412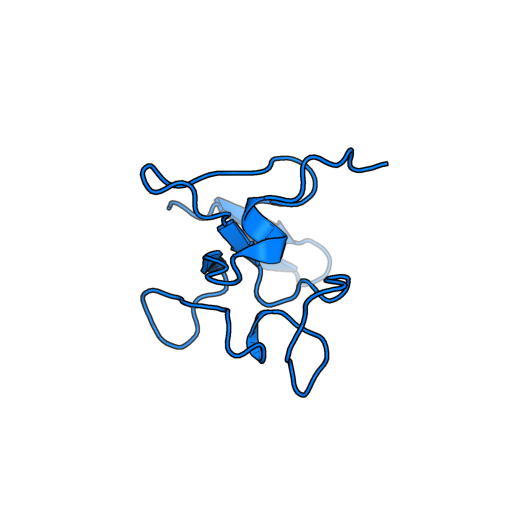 -0.746 4.949 1.00 94.62 70 CYS A CA 1
ATOM 551 C C . CYS A 1 70 ? -7.643 -0.229 5.706 1.00 94.62 70 CYS A C 1
ATOM 553 O O . CYS A 1 70 ? -7.517 0.451 6.727 1.00 94.62 70 CYS A O 1
ATOM 555 N N . THR A 1 71 ? -8.835 -0.568 5.221 1.00 94.62 71 THR A N 1
ATOM 556 C CA . THR A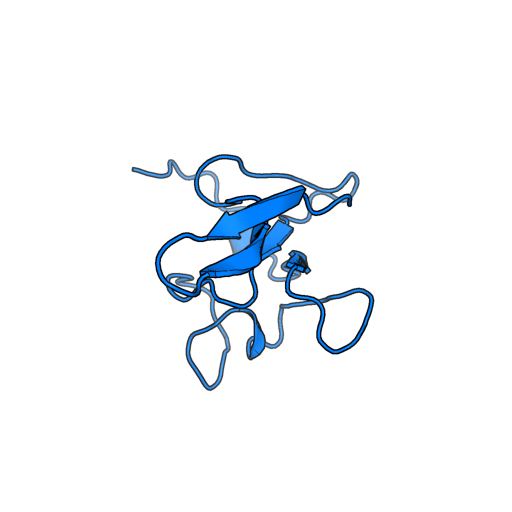 1 71 ? -10.124 -0.220 5.847 1.00 94.62 71 THR A CA 1
ATOM 557 C C . THR A 1 71 ? -10.738 -1.370 6.649 1.00 94.62 71 THR A C 1
ATOM 559 O O . THR A 1 71 ? -11.778 -1.188 7.275 1.00 94.62 71 THR A O 1
ATOM 562 N N . ASN A 1 72 ? -10.093 -2.542 6.679 1.00 93.94 72 ASN A N 1
ATOM 563 C CA . ASN A 1 72 ? -10.530 -3.677 7.487 1.00 93.94 72 ASN A CA 1
ATOM 564 C C . ASN A 1 72 ? -10.389 -3.350 8.984 1.00 93.94 72 ASN A C 1
ATOM 566 O O . ASN A 1 72 ? -9.292 -3.006 9.434 1.00 93.94 72 ASN A O 1
ATOM 570 N N . GLU A 1 73 ? -11.484 -3.460 9.740 1.00 91.12 73 GLU A N 1
ATOM 571 C CA . GLU A 1 73 ? -11.521 -3.130 11.171 1.00 91.12 73 GLU A CA 1
ATOM 572 C C . GLU A 1 73 ? -10.709 -4.112 12.024 1.00 91.12 73 GLU A C 1
ATOM 574 O O . GLU A 1 73 ? -9.977 -3.679 12.912 1.00 91.12 73 GLU A O 1
ATOM 579 N N . GLU A 1 74 ? -10.756 -5.413 11.734 1.00 88.69 74 GLU A N 1
ATOM 580 C CA . GLU A 1 74 ? -9.996 -6.434 12.475 1.00 88.69 74 GLU A CA 1
ATOM 581 C C . GLU A 1 74 ? -8.487 -6.179 12.368 1.00 88.69 74 GLU A C 1
ATOM 583 O O . GLU A 1 74 ? -7.754 -6.227 13.359 1.00 88.69 74 GLU A O 1
ATOM 588 N N . PHE A 1 75 ? -8.023 -5.795 11.175 1.00 85.50 75 PHE A N 1
ATOM 589 C CA . PHE A 1 75 ? -6.625 -5.431 10.956 1.00 85.50 75 PHE A CA 1
ATOM 590 C C . PHE A 1 75 ? -6.204 -4.172 11.733 1.00 85.50 75 PHE A C 1
ATOM 592 O O . PHE A 1 75 ? -5.054 -4.084 12.169 1.00 85.50 75 PHE A O 1
ATOM 599 N N . GLN A 1 76 ? -7.112 -3.211 11.957 1.00 83.88 76 GLN A N 1
ATOM 600 C CA . GLN A 1 76 ? -6.793 -2.017 12.754 1.00 83.88 76 GLN A CA 1
ATOM 601 C C . GLN A 1 76 ? -6.614 -2.349 14.235 1.00 83.88 76 GLN A C 1
ATOM 603 O O . GLN A 1 76 ? -5.685 -1.848 14.871 1.00 83.88 76 GLN A O 1
ATOM 608 N N . HIS A 1 77 ? -7.490 -3.201 14.772 1.00 78.50 77 HIS A N 1
ATOM 609 C CA . HIS A 1 77 ? -7.525 -3.547 16.193 1.00 78.50 77 HIS A CA 1
ATOM 610 C C . HIS A 1 77 ? -6.478 -4.585 16.596 1.00 78.50 77 HIS A C 1
ATOM 612 O O . HIS A 1 77 ? -6.262 -4.800 17.793 1.00 78.50 77 HIS A O 1
ATOM 618 N N . ARG A 1 78 ? -5.795 -5.203 15.626 1.00 69.00 78 ARG A N 1
ATOM 619 C CA . ARG A 1 78 ? -4.723 -6.157 15.897 1.00 69.00 78 ARG A CA 1
ATOM 620 C C . ARG A 1 78 ? -3.613 -5.490 16.718 1.00 69.00 78 ARG A C 1
ATOM 622 O O . ARG A 1 78 ? -2.864 -4.655 16.212 1.00 69.00 78 ARG A O 1
ATOM 629 N N . LYS A 1 79 ? -3.487 -5.869 17.992 1.00 54.44 79 LYS A N 1
ATOM 630 C CA . LYS A 1 79 ? -2.461 -5.345 18.916 1.00 54.44 79 LYS A CA 1
ATOM 631 C C . LYS A 1 79 ? -1.081 -5.986 18.738 1.00 54.44 79 LYS A C 1
ATOM 633 O O . LYS A 1 79 ? -0.157 -5.671 19.484 1.00 54.44 79 LYS A O 1
ATOM 638 N N . ASP A 1 80 ? -0.917 -6.875 17.771 1.00 54.09 80 ASP A N 1
ATOM 639 C CA . ASP A 1 80 ? 0.172 -7.836 17.834 1.00 54.09 80 ASP A CA 1
ATOM 640 C C . ASP A 1 80 ? 1.426 -7.383 17.093 1.00 54.09 80 ASP A C 1
ATOM 642 O O . ASP A 1 80 ? 1.433 -7.226 15.873 1.00 54.09 80 ASP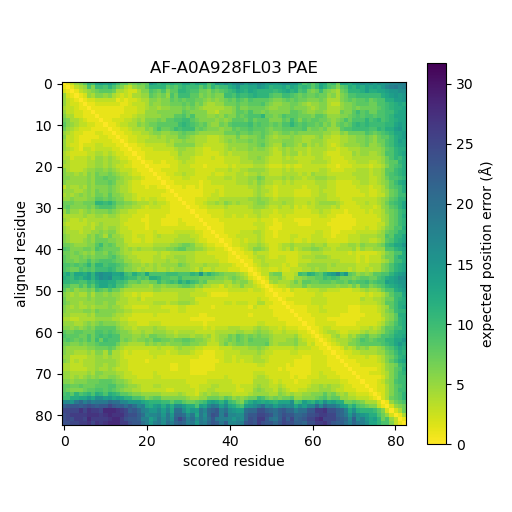 A O 1
ATOM 646 N N . LYS A 1 81 ? 2.482 -7.197 17.898 1.00 41.50 81 LYS A N 1
ATOM 647 C CA . LYS A 1 81 ? 3.768 -7.900 17.777 1.00 41.50 81 LYS A CA 1
ATOM 648 C C . LYS A 1 81 ? 4.014 -8.472 16.380 1.00 41.50 81 LYS A C 1
ATOM 650 O O . LYS A 1 81 ? 3.577 -9.579 16.068 1.00 41.50 81 LYS A O 1
ATOM 655 N N . GLN A 1 82 ? 4.749 -7.720 15.577 1.00 41.75 82 GLN A N 1
ATOM 656 C CA . GLN A 1 82 ? 5.488 -8.286 14.459 1.00 41.75 82 GLN A CA 1
ATOM 657 C C . GLN A 1 82 ? 6.681 -9.073 15.042 1.00 41.75 82 GLN A C 1
ATOM 659 O O . GLN A 1 82 ? 7.269 -8.580 16.010 1.00 41.75 82 GLN A O 1
ATOM 664 N N . PRO A 1 83 ? 6.970 -10.301 14.569 1.00 43.97 83 PRO A N 1
ATOM 665 C CA . PRO A 1 83 ? 8.187 -11.022 14.945 1.00 43.97 83 PRO A CA 1
ATOM 666 C C . PRO A 1 83 ? 9.454 -10.248 14.566 1.00 43.97 83 PRO A C 1
ATOM 668 O O . PRO A 1 83 ? 9.389 -9.453 13.601 1.00 43.97 83 PRO A O 1
#

Mean predicted aligned error: 5.58 Å

Sequence (83 aa):
MEVARVFDEEIGDFVNEYPNFKESPRITPKGRRWVNVTDCDCPYADANYGDCGSCRYFLCETSGDMIGICTNEEFQHRKDKQP

Radius of gyration: 13.78 Å; Cα contacts (8 Å, |Δi|>4): 129; chains: 1; bounding box: 34×25×33 Å

pLDDT: mean 86.83, std 11.67, range [41.5, 96.88]

Secondary structure (DSSP, 8-state):
---EEEEETTTTEEEEE---TTTS--B-TTSPBEEETT----TT--BSSSSGGGBTTEE-SSTT-SEEEE--HHHHH------